Protein AF-A0A943RET1-F1 (afdb_monomer_lite)

Radius of gyration: 11.51 Å; chains: 1; bounding box: 28×23×26 Å

Structure (mmCIF, N/CA/C/O backbone):
data_AF-A0A943RET1-F1
#
_entry.id   AF-A0A943RET1-F1
#
loop_
_atom_site.group_PDB
_atom_site.id
_atom_site.type_symbol
_atom_site.label_atom_id
_atom_site.label_alt_id
_atom_site.label_comp_id
_atom_site.label_asym_id
_atom_site.label_entity_id
_atom_site.label_seq_id
_atom_site.pdbx_PDB_ins_code
_atom_site.Cartn_x
_atom_site.Cartn_y
_atom_site.Cartn_z
_atom_site.occupancy
_atom_site.B_iso_or_equiv
_atom_site.auth_seq_id
_atom_site.auth_comp_id
_atom_site.auth_asym_id
_atom_site.auth_atom_id
_atom_site.pdbx_PDB_model_num
ATOM 1 N N . MET A 1 1 ? -4.695 9.881 -14.183 1.00 54.06 1 MET A N 1
ATOM 2 C CA . MET A 1 1 ? -4.086 8.678 -13.592 1.00 54.06 1 MET A CA 1
ATOM 3 C C . MET A 1 1 ? -2.618 8.675 -13.970 1.00 54.06 1 MET A C 1
ATOM 5 O O . MET A 1 1 ? -2.314 8.566 -15.152 1.00 54.06 1 MET A O 1
ATOM 9 N N . THR A 1 2 ? -1.724 8.894 -13.009 1.00 69.31 2 THR A N 1
ATOM 10 C CA . THR A 1 2 ? -0.289 8.662 -13.205 1.00 69.31 2 THR A CA 1
ATOM 11 C C . THR A 1 2 ? 0.103 7.463 -12.349 1.00 69.31 2 THR A C 1
ATOM 13 O O . THR A 1 2 ? -0.367 7.312 -11.225 1.00 69.31 2 THR A O 1
ATOM 16 N N . PHE A 1 3 ? 0.920 6.562 -12.892 1.00 85.56 3 PHE A N 1
ATOM 17 C CA . PHE A 1 3 ? 1.389 5.366 -12.180 1.00 85.56 3 PHE A CA 1
A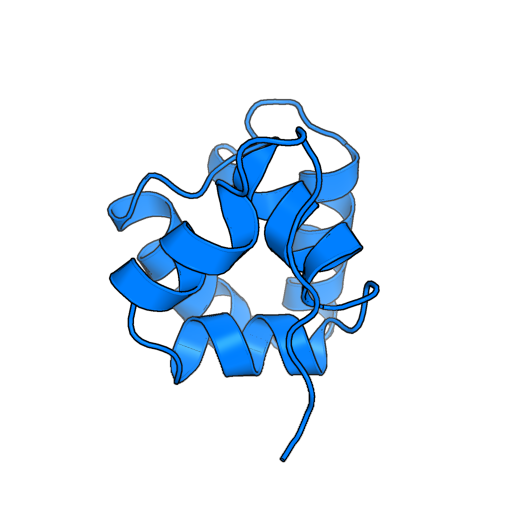TOM 18 C C . PHE A 1 3 ? 2.688 5.644 -11.405 1.00 85.56 3 PHE A C 1
ATOM 20 O O . PHE A 1 3 ? 3.448 4.726 -11.097 1.00 85.56 3 PHE A O 1
ATOM 27 N N . ASP A 1 4 ? 2.947 6.911 -11.070 1.00 91.88 4 ASP A N 1
ATOM 28 C CA . ASP A 1 4 ? 4.190 7.363 -10.435 1.00 91.88 4 ASP A CA 1
ATOM 29 C C . ASP A 1 4 ? 4.386 6.762 -9.039 1.00 91.88 4 ASP A C 1
ATOM 31 O O . ASP A 1 4 ? 5.525 6.545 -8.610 1.00 91.88 4 ASP A O 1
ATOM 35 N N . ILE A 1 5 ? 3.283 6.412 -8.365 1.00 95.62 5 ILE A N 1
ATOM 36 C CA . ILE A 1 5 ? 3.284 5.679 -7.096 1.00 95.62 5 ILE A CA 1
ATOM 37 C C . ILE A 1 5 ? 3.982 4.314 -7.216 1.00 95.62 5 ILE A C 1
ATOM 39 O O . ILE A 1 5 ? 4.514 3.806 -6.231 1.00 95.62 5 ILE A O 1
ATOM 43 N N . CYS A 1 6 ? 4.051 3.729 -8.417 1.00 97.00 6 CYS A N 1
ATOM 44 C CA . CYS A 1 6 ? 4.687 2.433 -8.645 1.00 97.00 6 CYS A CA 1
ATOM 45 C C . CYS A 1 6 ? 6.218 2.522 -8.663 1.00 97.00 6 CYS A C 1
ATOM 47 O O . CYS A 1 6 ? 6.871 1.499 -8.499 1.00 97.00 6 CYS A O 1
ATOM 49 N N . LYS A 1 7 ? 6.810 3.709 -8.887 1.00 96.25 7 LYS A N 1
ATOM 50 C CA . LYS A 1 7 ? 8.274 3.938 -8.921 1.00 96.25 7 LYS A CA 1
ATOM 51 C C . LYS A 1 7 ? 9.069 2.891 -9.727 1.00 96.25 7 LYS A C 1
ATOM 53 O O . LYS A 1 7 ? 10.172 2.516 -9.348 1.00 96.25 7 LYS A O 1
ATOM 58 N N . GLY A 1 8 ? 8.503 2.414 -10.837 1.00 95.88 8 GLY A N 1
ATOM 59 C CA . GLY A 1 8 ? 9.125 1.402 -11.699 1.00 95.88 8 GLY A CA 1
ATOM 60 C C . GLY A 1 8 ? 9.059 -0.041 -11.179 1.00 95.88 8 GLY A C 1
ATOM 61 O O . GLY A 1 8 ? 9.531 -0.937 -11.872 1.00 95.88 8 GLY A O 1
ATOM 62 N N . ASN A 1 9 ? 8.458 -0.298 -10.012 1.00 97.06 9 ASN A N 1
ATOM 63 C CA . ASN A 1 9 ? 8.239 -1.651 -9.509 1.00 97.06 9 ASN A CA 1
ATOM 64 C C . ASN A 1 9 ? 7.051 -2.308 -10.255 1.00 97.06 9 ASN A C 1
ATOM 66 O O . ASN A 1 9 ? 5.915 -1.834 -10.136 1.00 97.06 9 ASN A O 1
ATOM 70 N N . PRO A 1 10 ? 7.270 -3.408 -11.003 1.00 97.06 10 PRO A N 1
ATOM 71 C CA . PRO A 1 10 ? 6.214 -4.056 -11.783 1.00 97.06 10 PRO A CA 1
ATOM 72 C C . PRO A 1 10 ? 5.164 -4.765 -10.915 1.00 97.06 10 PRO A C 1
ATOM 74 O O . PRO A 1 10 ? 4.009 -4.860 -11.316 1.00 97.06 10 PRO A O 1
ATOM 77 N N . GLY A 1 11 ? 5.529 -5.232 -9.718 1.00 97.25 11 GLY A N 1
ATOM 78 C CA . GLY A 1 11 ? 4.583 -5.812 -8.764 1.00 97.25 11 GLY A CA 1
ATOM 79 C C . GLY A 1 11 ? 3.661 -4.759 -8.149 1.00 97.25 11 GLY A C 1
ATOM 80 O O . GLY A 1 11 ? 2.470 -5.005 -7.989 1.00 97.25 11 GLY A O 1
ATOM 81 N N . ALA A 1 12 ? 4.180 -3.561 -7.870 1.00 97.69 12 ALA A N 1
ATOM 82 C CA . ALA A 1 12 ? 3.361 -2.423 -7.462 1.00 97.69 12 ALA A CA 1
ATOM 83 C C . ALA A 1 12 ? 2.401 -2.002 -8.584 1.00 97.69 12 ALA A C 1
ATOM 85 O O . ALA A 1 12 ? 1.236 -1.733 -8.313 1.00 97.69 12 ALA A O 1
ATOM 86 N N . LEU A 1 13 ? 2.860 -2.004 -9.843 1.00 97.75 13 LEU A N 1
ATOM 87 C CA . LEU A 1 13 ? 1.991 -1.733 -10.990 1.00 97.75 13 LEU A CA 1
ATOM 88 C C . LEU A 1 13 ? 0.874 -2.776 -11.117 1.00 97.75 13 LEU A C 1
ATOM 90 O O . LEU A 1 13 ? -0.279 -2.393 -11.288 1.00 97.75 13 LEU A O 1
ATOM 94 N N . ALA A 1 14 ? 1.198 -4.067 -10.984 1.00 97.88 14 ALA A N 1
ATOM 95 C CA . ALA A 1 14 ? 0.205 -5.139 -11.008 1.00 97.88 14 ALA A CA 1
ATOM 96 C C . ALA A 1 14 ? -0.867 -4.938 -9.927 1.00 97.88 14 ALA A C 1
ATOM 98 O O . ALA A 1 14 ? -2.057 -4.975 -10.233 1.00 97.88 14 ALA A O 1
ATOM 99 N N . PHE A 1 15 ? -0.451 -4.626 -8.695 1.00 98.06 15 PHE A N 1
ATOM 100 C CA . PHE A 1 15 ? -1.380 -4.315 -7.610 1.00 98.06 15 PHE A CA 1
ATOM 101 C C . PHE A 1 15 ? -2.282 -3.122 -7.936 1.00 98.06 15 PHE A C 1
ATOM 103 O O . PHE A 1 15 ? -3.497 -3.188 -7.757 1.00 98.06 15 PHE A O 1
ATOM 110 N N . VAL A 1 16 ? -1.692 -2.026 -8.418 1.00 97.50 16 VAL A N 1
ATOM 111 C CA . VAL A 1 16 ? -2.430 -0.805 -8.750 1.00 97.50 16 VAL A CA 1
ATOM 112 C C . VAL A 1 16 ? -3.474 -1.079 -9.832 1.00 97.50 16 VAL A C 1
ATOM 114 O O . VAL A 1 16 ? -4.621 -0.665 -9.679 1.00 97.50 16 VAL A O 1
ATOM 117 N N . MET A 1 17 ? -3.109 -1.807 -10.889 1.00 96.81 17 MET A N 1
ATOM 118 C CA . MET A 1 17 ? -4.040 -2.183 -11.955 1.00 96.81 17 MET A CA 1
ATOM 119 C C . MET A 1 17 ? -5.199 -3.037 -11.425 1.00 96.81 17 MET A C 1
ATOM 121 O O . MET A 1 17 ? -6.35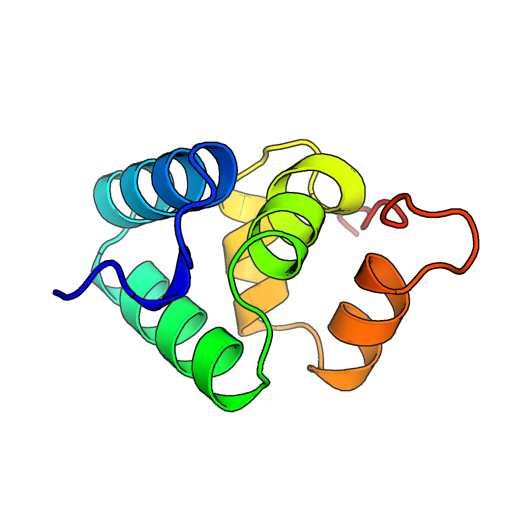3 -2.696 -11.667 1.00 96.81 17 MET A O 1
ATOM 125 N N . GLU A 1 18 ? -4.911 -4.077 -10.638 1.00 97.19 18 GLU A N 1
ATOM 126 C CA . GLU A 1 18 ? -5.939 -4.974 -10.090 1.00 97.19 18 GLU A CA 1
ATOM 127 C C . GLU A 1 18 ? -6.889 -4.248 -9.116 1.00 97.19 18 GLU A C 1
ATOM 129 O O . GLU A 1 18 ? -8.103 -4.463 -9.125 1.00 97.19 18 GLU A O 1
ATOM 134 N N . ALA A 1 19 ? -6.365 -3.327 -8.301 1.00 97.25 19 ALA A N 1
ATOM 135 C CA . ALA A 1 19 ? -7.179 -2.486 -7.426 1.00 97.25 19 ALA A CA 1
ATOM 136 C C . ALA A 1 19 ? -8.115 -1.556 -8.216 1.00 97.25 19 ALA A C 1
ATOM 138 O O . ALA A 1 19 ? -9.292 -1.445 -7.868 1.00 97.25 19 ALA A O 1
ATOM 139 N N . TYR A 1 20 ? -7.620 -0.924 -9.287 1.00 96.31 20 TYR A N 1
ATOM 140 C CA . TYR A 1 20 ? -8.439 -0.059 -10.141 1.00 96.31 20 TYR A CA 1
ATOM 141 C C . TYR A 1 20 ? -9.517 -0.827 -10.909 1.00 96.31 20 TYR A C 1
ATOM 143 O O . TYR A 1 20 ? -10.627 -0.315 -11.051 1.00 96.31 20 TYR A O 1
ATOM 151 N N . GLU A 1 21 ? -9.219 -2.041 -11.379 1.00 96.25 21 GLU A N 1
ATOM 152 C CA . GLU A 1 21 ? -10.205 -2.916 -12.026 1.00 96.25 21 GLU A CA 1
ATOM 153 C C . GLU A 1 21 ? -11.338 -3.312 -11.072 1.00 96.25 21 GLU A C 1
ATOM 155 O O . GLU A 1 21 ? -12.487 -3.451 -11.493 1.00 96.25 21 GLU A O 1
ATOM 160 N N . ARG A 1 22 ? -11.028 -3.468 -9.781 1.00 93.94 22 ARG A N 1
ATOM 161 C CA . ARG A 1 22 ? -11.999 -3.858 -8.756 1.00 93.94 22 ARG A CA 1
ATOM 162 C C . ARG A 1 22 ? -12.899 -2.708 -8.310 1.00 93.94 22 ARG A C 1
ATOM 164 O O . ARG A 1 22 ? -14.114 -2.876 -8.254 1.00 93.94 22 ARG A O 1
ATOM 171 N N . ASP A 1 23 ? -12.307 -1.580 -7.930 1.00 93.62 23 ASP A N 1
ATOM 172 C CA . ASP A 1 23 ? -13.029 -0.375 -7.515 1.00 93.62 23 ASP A CA 1
ATOM 173 C C . ASP A 1 23 ? -12.142 0.855 -7.709 1.00 93.62 23 ASP A C 1
ATOM 175 O O . ASP A 1 23 ? -11.289 1.180 -6.881 1.00 93.62 23 ASP A O 1
ATOM 179 N N . MET A 1 24 ? -12.392 1.572 -8.802 1.00 94.38 24 MET A N 1
ATOM 180 C CA . MET A 1 24 ? -11.610 2.743 -9.174 1.00 94.38 24 MET A CA 1
ATOM 181 C C . MET A 1 24 ? -11.641 3.857 -8.119 1.00 94.38 24 MET A C 1
ATOM 183 O O . MET A 1 24 ? -10.632 4.529 -7.908 1.00 94.38 24 MET A O 1
ATOM 187 N N . PHE A 1 25 ? -12.783 4.079 -7.467 1.00 94.56 25 PHE A N 1
ATOM 188 C CA . PHE A 1 25 ? -12.947 5.203 -6.547 1.00 94.56 25 PHE A CA 1
ATOM 189 C C . PHE A 1 25 ? -12.250 4.929 -5.215 1.00 94.56 25 PHE A C 1
ATOM 191 O O . PHE A 1 25 ? -11.520 5.784 -4.706 1.00 94.56 25 PHE A O 1
ATOM 198 N N . THR A 1 26 ? -12.431 3.720 -4.681 1.00 95.56 26 THR A N 1
ATOM 199 C CA . THR A 1 26 ? -11.737 3.259 -3.474 1.00 95.56 26 THR A CA 1
ATOM 200 C C . THR A 1 26 ? -10.227 3.200 -3.702 1.00 95.56 26 THR A C 1
ATOM 202 O O . THR A 1 26 ? -9.462 3.706 -2.877 1.00 95.56 26 THR A O 1
ATOM 205 N N . ALA A 1 27 ? -9.790 2.649 -4.839 1.00 96.56 27 ALA A N 1
ATOM 206 C CA . ALA A 1 27 ? -8.378 2.545 -5.191 1.00 96.56 27 ALA A CA 1
ATOM 207 C C . ALA A 1 27 ? -7.692 3.918 -5.226 1.00 96.56 27 ALA A C 1
ATOM 209 O O . ALA A 1 27 ? -6.655 4.095 -4.588 1.00 96.56 27 ALA A O 1
ATOM 210 N N . GLU A 1 28 ? -8.295 4.908 -5.892 1.00 95.88 28 GLU A N 1
ATOM 211 C CA . GLU A 1 28 ? -7.734 6.261 -5.981 1.00 95.88 28 GLU A CA 1
ATOM 212 C C . GLU A 1 28 ? -7.546 6.888 -4.588 1.00 95.88 28 GLU A C 1
ATOM 214 O O . GLU A 1 28 ? -6.471 7.403 -4.277 1.00 95.88 28 GLU A O 1
ATOM 219 N N . GLN A 1 29 ? -8.548 6.794 -3.705 1.00 96.12 29 GLN A N 1
ATOM 220 C CA . GLN A 1 29 ? -8.434 7.325 -2.341 1.00 96.12 29 GLN A CA 1
ATOM 221 C C . GLN A 1 29 ? -7.321 6.644 -1.541 1.00 96.12 29 GLN A C 1
ATOM 223 O O . GLN A 1 29 ? -6.524 7.315 -0.874 1.00 96.12 29 GLN A O 1
ATOM 228 N N . CYS A 1 30 ? -7.247 5.314 -1.612 1.00 97.69 30 CYS A N 1
ATOM 229 C CA . CYS A 1 30 ? -6.219 4.547 -0.926 1.00 97.69 30 CYS A CA 1
ATOM 230 C C . CYS A 1 30 ? -4.817 4.892 -1.439 1.00 97.69 30 CYS A C 1
ATOM 232 O O . CYS A 1 30 ? -3.919 5.149 -0.634 1.00 97.69 30 CYS A O 1
ATOM 234 N N . PHE A 1 31 ? -4.617 4.956 -2.756 1.00 97.50 31 PHE A N 1
ATOM 235 C CA . PHE A 1 31 ? -3.307 5.247 -3.334 1.00 97.50 31 PHE A CA 1
ATOM 236 C C . PHE A 1 31 ? -2.865 6.688 -3.083 1.00 97.50 31 PHE A C 1
ATOM 238 O O . PHE A 1 31 ? -1.711 6.894 -2.712 1.00 97.50 31 PHE A O 1
ATOM 245 N N . GLN A 1 32 ? -3.768 7.671 -3.133 1.00 96.19 32 GLN A N 1
ATOM 246 C CA . GLN A 1 32 ? -3.448 9.040 -2.714 1.00 96.19 32 GLN A CA 1
ATOM 247 C C . GLN A 1 32 ? -3.012 9.104 -1.245 1.00 96.19 32 GLN A C 1
ATOM 249 O O . GLN A 1 32 ? -2.069 9.820 -0.895 1.00 96.19 32 GLN A O 1
ATOM 254 N N . ARG A 1 33 ? -3.674 8.346 -0.361 1.00 96.75 33 ARG A N 1
ATOM 255 C CA . ARG A 1 33 ? -3.281 8.251 1.051 1.00 96.75 33 ARG A CA 1
ATOM 256 C C . ARG A 1 33 ? -1.887 7.633 1.203 1.00 96.75 33 ARG A C 1
ATOM 258 O O . ARG A 1 33 ? -1.083 8.156 1.976 1.00 96.75 33 ARG A O 1
ATOM 265 N N . MET A 1 34 ? -1.597 6.544 0.490 1.00 97.81 34 MET A N 1
ATOM 266 C CA . MET A 1 34 ? -0.296 5.866 0.549 1.00 97.81 34 MET A CA 1
ATOM 267 C C . MET A 1 34 ? 0.830 6.732 -0.016 1.00 97.81 34 MET A C 1
ATOM 269 O O . MET A 1 34 ? 1.893 6.831 0.596 1.00 97.81 34 MET A O 1
ATOM 273 N N . GLU A 1 35 ? 0.584 7.434 -1.120 1.00 96.38 35 GLU A N 1
ATOM 274 C CA . GLU A 1 35 ? 1.551 8.351 -1.717 1.00 96.38 35 GLU A CA 1
ATOM 275 C C . GLU A 1 35 ? 1.906 9.498 -0.761 1.00 96.38 35 GLU A C 1
ATOM 277 O O . GLU A 1 35 ? 3.088 9.751 -0.520 1.00 96.38 35 GLU A O 1
ATOM 282 N N . ARG A 1 36 ? 0.907 10.121 -0.116 1.00 95.56 36 ARG A N 1
ATOM 283 C CA . ARG A 1 36 ? 1.128 11.149 0.923 1.00 95.56 36 ARG A CA 1
ATOM 284 C C . ARG A 1 36 ? 1.919 10.625 2.123 1.00 95.56 36 ARG A C 1
ATOM 286 O O . ARG A 1 36 ? 2.611 11.396 2.781 1.00 95.56 36 ARG A O 1
ATOM 293 N N . ALA A 1 37 ? 1.817 9.329 2.408 1.00 95.69 37 ALA A N 1
ATOM 294 C CA . ALA A 1 37 ? 2.580 8.654 3.453 1.00 95.69 37 ALA A CA 1
ATOM 295 C C . ALA A 1 37 ? 3.987 8.208 3.005 1.00 95.69 37 ALA A C 1
ATOM 297 O O . ALA A 1 37 ? 4.738 7.663 3.813 1.00 95.69 37 ALA A O 1
ATOM 298 N N . GLY A 1 38 ? 4.351 8.392 1.731 1.00 95.81 38 GLY A N 1
ATOM 299 C CA . GLY A 1 38 ? 5.610 7.899 1.170 1.00 95.81 38 GLY A CA 1
ATOM 300 C C . GLY A 1 38 ? 5.667 6.374 0.999 1.00 95.81 38 GLY A C 1
ATOM 301 O O . GLY A 1 38 ? 6.755 5.810 0.850 1.00 95.81 38 GLY A O 1
ATOM 302 N N . ILE A 1 39 ? 4.519 5.690 1.021 1.00 96.81 39 ILE A N 1
ATOM 303 C CA . ILE A 1 39 ? 4.393 4.250 0.768 1.00 96.81 39 ILE A CA 1
ATOM 304 C C . ILE A 1 39 ? 4.205 4.071 -0.743 1.00 96.81 39 ILE A C 1
ATOM 306 O O . ILE A 1 39 ? 3.097 4.118 -1.267 1.00 96.81 39 ILE A O 1
ATOM 310 N N . THR A 1 40 ? 5.322 3.930 -1.454 1.00 97.00 40 THR A N 1
ATOM 311 C CA . THR A 1 40 ? 5.387 3.855 -2.925 1.00 97.00 40 THR A CA 1
ATOM 312 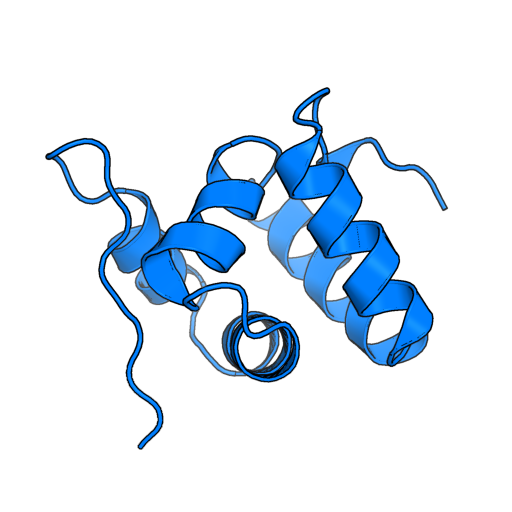C C . THR A 1 40 ? 6.345 2.741 -3.358 1.00 97.00 40 THR A C 1
ATOM 314 O O . THR A 1 40 ? 7.122 2.243 -2.538 1.00 97.00 40 THR A O 1
ATOM 317 N N . GLY A 1 41 ? 6.289 2.329 -4.626 1.00 96.38 41 GLY A N 1
ATOM 318 C CA . GLY A 1 41 ? 7.199 1.343 -5.216 1.00 96.38 41 GLY A CA 1
ATOM 319 C C . GLY A 1 41 ? 7.290 0.049 -4.419 1.00 96.38 41 GLY A C 1
ATOM 320 O O . GLY A 1 41 ? 6.275 -0.591 -4.151 1.00 96.38 41 GLY A O 1
ATOM 321 N N . ASP A 1 42 ? 8.501 -0.312 -4.001 1.00 95.56 42 ASP A N 1
ATOM 322 C CA . ASP A 1 42 ? 8.773 -1.545 -3.256 1.00 95.56 42 ASP A CA 1
ATOM 323 C C . ASP A 1 42 ? 7.973 -1.651 -1.957 1.00 95.56 42 ASP A C 1
ATOM 325 O O . ASP A 1 42 ? 7.521 -2.736 -1.610 1.00 95.56 42 ASP A O 1
ATOM 329 N N . LYS A 1 43 ? 7.732 -0.535 -1.259 1.00 96.00 43 LYS A N 1
ATOM 330 C CA . LYS A 1 43 ? 6.921 -0.531 -0.029 1.00 96.00 43 LYS A CA 1
ATOM 331 C C . LYS A 1 43 ? 5.456 -0.826 -0.314 1.00 96.00 43 LYS A C 1
ATOM 333 O O . LYS A 1 43 ? 4.808 -1.529 0.456 1.00 96.00 43 LYS A O 1
ATOM 338 N N . LEU A 1 44 ? 4.943 -0.288 -1.420 1.00 97.19 44 LEU A N 1
ATOM 339 C CA . LEU A 1 44 ? 3.578 -0.549 -1.864 1.00 97.19 44 LEU A CA 1
ATOM 340 C C . LEU A 1 44 ? 3.430 -2.008 -2.311 1.00 97.19 44 LEU A C 1
ATOM 342 O O . LEU A 1 44 ? 2.472 -2.677 -1.929 1.00 97.19 44 LEU A O 1
ATOM 346 N N . TYR A 1 45 ? 4.414 -2.520 -3.055 1.00 97.00 45 TYR A N 1
ATOM 347 C CA . TYR A 1 45 ? 4.475 -3.931 -3.419 1.00 97.00 45 TYR A CA 1
ATOM 348 C C . TYR A 1 45 ? 4.559 -4.832 -2.183 1.00 97.00 45 TYR A C 1
ATOM 350 O O . TYR A 1 45 ? 3.824 -5.807 -2.104 1.00 97.00 45 TYR A O 1
ATOM 358 N N . MET A 1 46 ? 5.395 -4.498 -1.199 1.00 96.19 46 MET A N 1
ATOM 359 C CA . MET A 1 46 ? 5.555 -5.281 0.027 1.00 96.19 46 MET A CA 1
ATOM 360 C C . MET A 1 46 ? 4.275 -5.313 0.865 1.00 96.19 46 MET A C 1
ATOM 362 O O . MET A 1 46 ? 3.904 -6.377 1.353 1.00 96.19 46 MET A O 1
ATOM 366 N N . LEU A 1 47 ? 3.565 -4.184 0.979 1.00 97.38 47 LEU A N 1
ATOM 367 C CA . LEU A 1 47 ? 2.254 -4.136 1.626 1.00 97.38 47 LEU A CA 1
ATOM 368 C C . LEU A 1 47 ? 1.294 -5.151 0.995 1.00 97.38 47 LEU A C 1
ATOM 370 O O . LEU A 1 47 ? 0.716 -5.980 1.690 1.00 97.38 47 LEU A O 1
ATOM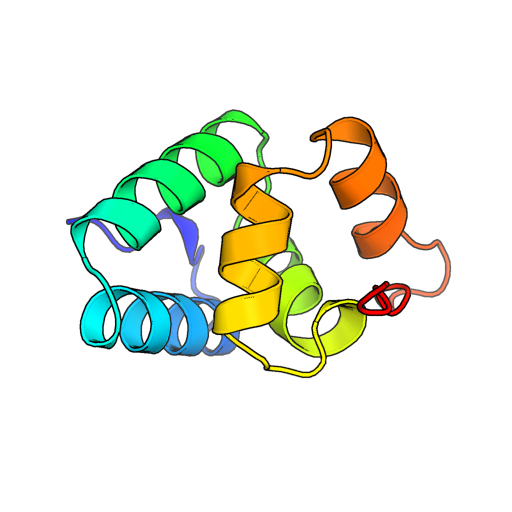 374 N N . TRP A 1 48 ? 1.148 -5.119 -0.327 1.00 97.62 48 TRP A N 1
ATOM 375 C CA . TRP A 1 48 ? 0.240 -6.029 -1.018 1.00 97.62 48 TRP A CA 1
ATOM 376 C C . TRP A 1 48 ? 0.723 -7.485 -0.989 1.00 97.62 48 TRP A C 1
ATOM 378 O O . TRP A 1 48 ? -0.052 -8.385 -0.673 1.00 97.62 48 TRP A O 1
ATOM 388 N N . ASN A 1 49 ? 1.997 -7.730 -1.293 1.00 96.81 49 ASN A N 1
ATOM 389 C CA . ASN A 1 49 ? 2.556 -9.067 -1.469 1.00 96.81 49 ASN A CA 1
ATOM 390 C C . ASN A 1 49 ? 2.789 -9.789 -0.140 1.00 96.81 49 ASN A C 1
ATOM 392 O O . ASN A 1 49 ? 2.263 -10.881 0.058 1.00 96.81 49 ASN A O 1
ATOM 396 N N . ASP A 1 50 ? 3.569 -9.189 0.758 1.00 95.50 50 ASP A N 1
ATOM 397 C CA . ASP A 1 50 ? 4.016 -9.842 1.990 1.00 95.50 50 ASP A CA 1
ATOM 398 C C . ASP A 1 50 ? 2.982 -9.668 3.101 1.00 95.50 50 ASP A C 1
ATOM 400 O O . ASP A 1 50 ? 2.621 -10.635 3.773 1.00 95.50 50 ASP A O 1
ATOM 404 N N . CYS A 1 51 ? 2.483 -8.441 3.289 1.00 96.50 51 CYS A N 1
ATOM 405 C CA . CYS A 1 51 ? 1.581 -8.153 4.400 1.00 96.50 51 CYS A CA 1
ATOM 406 C C . CYS A 1 51 ? 0.158 -8.651 4.114 1.00 96.50 51 CYS A C 1
ATOM 408 O O . CYS A 1 51 ? -0.476 -9.223 4.996 1.00 96.50 51 CYS A O 1
ATOM 410 N N . CYS A 1 52 ? -0.345 -8.472 2.891 1.00 97.00 52 CYS A N 1
ATOM 411 C CA . CYS A 1 52 ? -1.720 -8.832 2.528 1.00 97.00 52 CYS A CA 1
ATOM 412 C C . CYS A 1 52 ? -1.836 -10.134 1.718 1.00 97.00 52 CYS A C 1
ATOM 414 O O . CYS A 1 52 ? -2.940 -10.496 1.317 1.00 97.00 52 CYS A O 1
ATOM 416 N N . GLY A 1 53 ? -0.736 -10.848 1.450 1.00 96.19 53 GLY A N 1
ATOM 417 C CA . GLY A 1 53 ? -0.777 -12.132 0.739 1.00 96.19 53 GLY A CA 1
ATOM 418 C C . GLY A 1 53 ? -1.349 -12.038 -0.680 1.00 96.19 53 GLY A C 1
ATOM 419 O O . GLY A 1 53 ? -1.997 -12.973 -1.145 1.00 96.19 53 GLY A O 1
ATOM 420 N N . ARG A 1 54 ? -1.144 -10.897 -1.347 1.00 96.50 54 ARG A N 1
ATOM 421 C CA . ARG A 1 54 ? -1.738 -10.511 -2.638 1.00 96.50 54 ARG A CA 1
ATOM 422 C C . ARG A 1 54 ? -3.267 -10.383 -2.653 1.00 96.50 54 ARG A C 1
ATOM 424 O O . ARG A 1 54 ? -3.845 -10.207 -3.721 1.00 96.50 54 ARG A O 1
ATOM 431 N N . ASP A 1 55 ? -3.940 -10.400 -1.504 1.00 97.12 55 ASP A N 1
ATOM 432 C CA . ASP A 1 55 ? -5.374 -10.105 -1.433 1.00 97.12 55 ASP A CA 1
ATOM 433 C C . ASP A 1 55 ? -5.601 -8.593 -1.586 1.00 97.12 55 ASP A C 1
ATOM 435 O O . ASP A 1 55 ? -5.383 -7.806 -0.661 1.00 97.12 55 ASP A O 1
ATOM 439 N N . VAL A 1 56 ? -6.061 -8.179 -2.770 1.00 97.06 56 VAL A N 1
ATOM 440 C CA . VAL A 1 56 ? -6.382 -6.775 -3.076 1.00 97.06 56 VAL A CA 1
ATOM 441 C C . VAL A 1 56 ? -7.454 -6.213 -2.146 1.00 97.06 56 VAL A C 1
ATOM 443 O O . VAL A 1 56 ? -7.378 -5.049 -1.765 1.00 97.06 56 VAL A O 1
ATOM 446 N N . GLY A 1 57 ? -8.438 -7.021 -1.746 1.00 96.44 57 GLY A N 1
ATOM 447 C CA . GLY A 1 57 ? -9.497 -6.573 -0.844 1.00 96.44 57 GLY A CA 1
ATOM 448 C C . GLY A 1 57 ? -8.942 -6.245 0.537 1.00 96.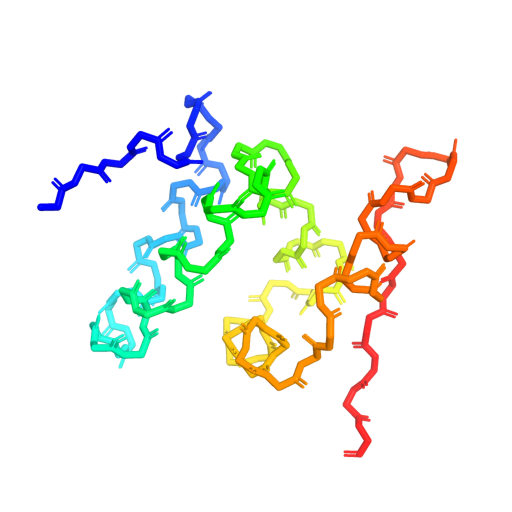44 57 GLY A C 1
ATOM 449 O O . GLY A 1 57 ? -9.196 -5.161 1.056 1.00 96.44 57 GLY A O 1
ATOM 450 N N . LEU A 1 58 ? -8.114 -7.140 1.081 1.00 97.06 58 LEU A N 1
ATOM 451 C CA . LEU A 1 58 ? -7.418 -6.908 2.347 1.00 97.06 58 LEU A CA 1
ATOM 452 C C . LEU A 1 58 ? -6.470 -5.707 2.266 1.00 97.06 58 LEU A C 1
ATOM 454 O O . LEU A 1 58 ? -6.391 -4.922 3.210 1.00 97.06 58 LEU A O 1
ATOM 458 N N . ALA A 1 59 ? -5.759 -5.540 1.150 1.00 97.56 59 ALA A N 1
ATOM 459 C CA . ALA A 1 59 ? -4.859 -4.410 0.961 1.00 97.56 59 ALA A CA 1
ATOM 460 C C . ALA A 1 59 ? -5.622 -3.076 0.927 1.00 97.56 59 ALA A C 1
ATOM 462 O O . ALA A 1 59 ? -5.235 -2.141 1.625 1.00 97.56 59 ALA A O 1
ATOM 463 N N . LEU A 1 60 ? -6.730 -2.989 0.180 1.00 97.56 60 LEU A N 1
ATOM 464 C CA . LEU A 1 60 ? -7.594 -1.802 0.147 1.00 97.56 60 LEU A CA 1
ATOM 465 C C . LEU A 1 60 ? -8.191 -1.498 1.531 1.00 97.56 60 LEU A C 1
ATOM 467 O O . LEU A 1 60 ? -8.108 -0.362 1.995 1.00 97.56 60 LEU A O 1
ATOM 471 N N . GLU A 1 61 ? -8.717 -2.509 2.227 1.00 97.00 61 GLU A N 1
ATOM 472 C CA . GLU A 1 61 ? -9.244 -2.367 3.591 1.00 97.00 61 GLU A CA 1
ATOM 473 C C . GLU A 1 61 ? -8.165 -1.873 4.565 1.00 97.00 61 GLU A C 1
ATOM 475 O O . GLU A 1 61 ? -8.381 -0.921 5.315 1.00 97.00 61 GLU A O 1
ATOM 480 N N . THR A 1 62 ? -6.961 -2.443 4.499 1.00 97.50 62 THR A N 1
ATOM 481 C CA . THR A 1 62 ? -5.805 -2.012 5.297 1.00 97.50 62 THR A CA 1
ATOM 482 C C . THR A 1 62 ? -5.456 -0.553 5.007 1.00 97.50 62 THR A C 1
ATOM 484 O O . THR A 1 62 ? -5.343 0.263 5.924 1.00 97.50 62 THR A O 1
ATOM 487 N N . MET A 1 63 ? -5.335 -0.189 3.729 1.00 97.56 63 MET A N 1
ATOM 488 C CA . MET A 1 63 ? -5.048 1.179 3.294 1.00 97.56 63 MET A CA 1
ATOM 489 C C . MET A 1 63 ? -6.167 2.167 3.618 1.00 97.56 63 MET A C 1
ATOM 491 O O . MET A 1 63 ? -5.924 3.370 3.567 1.00 97.56 63 MET A O 1
ATOM 495 N N . MET A 1 64 ? -7.376 1.719 3.943 1.00 96.94 64 MET A N 1
ATOM 496 C CA . MET A 1 64 ? -8.479 2.592 4.337 1.00 96.94 64 MET A CA 1
ATOM 497 C C . MET A 1 64 ? -8.573 2.731 5.858 1.00 96.94 64 MET A C 1
ATOM 499 O O . MET A 1 64 ? -8.655 3.845 6.371 1.00 96.94 64 MET A O 1
ATOM 503 N N . CYS A 1 65 ? -8.490 1.614 6.578 1.00 96.06 65 CYS A N 1
ATOM 504 C CA . CYS A 1 65 ? -8.875 1.526 7.984 1.00 96.06 65 CYS A CA 1
ATOM 505 C C . CYS A 1 65 ? -7.684 1.504 8.951 1.00 96.06 65 CYS A C 1
ATOM 507 O O . CYS A 1 65 ? -7.790 2.007 10.069 1.00 96.06 65 CYS A O 1
ATOM 509 N N . MET A 1 66 ? -6.537 0.943 8.553 1.00 97.25 66 MET A N 1
ATOM 510 C CA . MET A 1 66 ? -5.383 0.820 9.447 1.00 97.25 66 MET A CA 1
ATOM 511 C C . MET A 1 66 ? -4.633 2.158 9.552 1.00 97.25 66 MET A C 1
ATOM 513 O O . MET A 1 66 ? -4.360 2.776 8.517 1.00 97.25 66 MET A O 1
ATOM 517 N N . PRO A 1 67 ? -4.246 2.628 10.756 1.00 96.94 67 PRO A N 1
ATOM 518 C CA . PRO A 1 67 ? -3.416 3.820 10.911 1.00 96.94 67 PRO A CA 1
ATOM 519 C C . PRO A 1 67 ? -2.095 3.697 10.147 1.00 96.94 67 PRO A C 1
ATOM 521 O O . PRO A 1 67 ? -1.427 2.669 10.204 1.00 96.94 67 PRO A O 1
ATOM 524 N N . THR A 1 68 ? -1.680 4.766 9.461 1.00 96.62 68 THR A N 1
ATOM 525 C CA . THR A 1 68 ? -0.464 4.752 8.626 1.00 96.62 68 THR A CA 1
ATOM 526 C C . THR A 1 68 ? 0.788 4.295 9.389 1.00 96.62 68 THR A C 1
ATOM 528 O O . THR A 1 68 ? 1.536 3.498 8.828 1.00 96.62 68 THR A O 1
ATOM 531 N N . PRO A 1 69 ? 1.030 4.714 10.651 1.00 95.25 69 PRO A N 1
ATOM 532 C CA . PRO A 1 69 ? 2.181 4.222 11.409 1.00 95.25 69 PRO A CA 1
ATOM 533 C C . PRO A 1 69 ? 2.181 2.703 11.619 1.00 95.25 69 PRO A C 1
ATOM 535 O O . PRO A 1 69 ? 3.247 2.097 11.603 1.00 95.25 69 PRO A O 1
ATOM 538 N N . GLU A 1 70 ? 1.007 2.081 11.762 1.00 95.56 70 GLU A N 1
ATOM 539 C CA . GLU A 1 70 ? 0.916 0.626 11.912 1.00 95.56 70 GLU A CA 1
ATOM 540 C C . GLU A 1 70 ? 1.203 -0.078 10.583 1.00 95.56 70 GLU A C 1
ATOM 542 O O . GLU A 1 70 ? 2.008 -1.004 10.550 1.00 95.56 70 GLU A O 1
ATOM 547 N N . ILE A 1 71 ? 0.678 0.436 9.462 1.00 96.38 71 ILE A N 1
ATOM 548 C CA . ILE A 1 71 ? 1.036 -0.054 8.117 1.00 96.38 71 ILE A CA 1
ATOM 549 C C . ILE A 1 71 ? 2.560 -0.009 7.924 1.00 96.38 71 ILE A C 1
ATOM 551 O O . ILE A 1 71 ? 3.163 -0.981 7.469 1.00 96.38 71 ILE A O 1
ATOM 555 N N . VAL A 1 72 ? 3.198 1.102 8.316 1.00 94.38 72 VAL A N 1
ATOM 556 C CA . VAL A 1 72 ? 4.658 1.276 8.246 1.00 94.38 72 VAL A CA 1
ATOM 557 C C . VAL A 1 72 ? 5.395 0.219 9.074 1.00 94.38 72 VAL A C 1
ATOM 559 O O . VAL A 1 72 ? 6.428 -0.292 8.641 1.00 94.38 72 VAL A O 1
ATOM 562 N N . ARG A 1 73 ? 4.857 -0.140 10.242 1.00 93.31 73 ARG A N 1
ATOM 563 C CA . ARG A 1 73 ? 5.421 -1.170 11.120 1.00 93.31 73 ARG A CA 1
ATOM 564 C C . ARG A 1 73 ? 5.391 -2.560 10.477 1.00 93.31 73 ARG A C 1
ATOM 566 O O . ARG A 1 73 ? 6.335 -3.322 10.657 1.00 93.31 73 ARG A O 1
ATOM 573 N N . HIS A 1 74 ? 4.352 -2.862 9.697 1.00 94.50 74 HIS A N 1
ATOM 574 C CA . HIS A 1 74 ? 4.252 -4.112 8.944 1.00 94.50 74 HIS A CA 1
ATOM 575 C C . HIS A 1 74 ? 5.228 -4.175 7.759 1.00 94.50 74 HIS A C 1
ATOM 577 O O . HIS A 1 74 ? 5.864 -5.206 7.560 1.00 94.50 74 HIS A O 1
ATOM 583 N N . ILE A 1 75 ? 5.383 -3.091 6.990 1.00 94.06 75 ILE A N 1
ATOM 584 C CA . ILE A 1 75 ? 6.249 -3.066 5.791 1.00 94.06 75 ILE A CA 1
ATOM 585 C C . ILE A 1 75 ? 7.745 -2.888 6.100 1.00 94.06 75 ILE A C 1
ATOM 587 O O . ILE A 1 75 ? 8.578 -3.346 5.335 1.00 94.06 75 ILE A O 1
ATOM 591 N N . ASN A 1 76 ? 8.129 -2.221 7.192 1.00 86.12 76 ASN A N 1
ATOM 592 C CA . ASN A 1 76 ? 9.543 -1.970 7.519 1.00 86.12 76 ASN A CA 1
ATOM 593 C C . ASN A 1 76 ? 10.104 -2.991 8.516 1.00 86.12 76 ASN A C 1
ATOM 595 O O . ASN A 1 76 ? 10.961 -2.658 9.336 1.00 86.12 76 ASN A O 1
ATOM 599 N N . TYR A 1 77 ? 9.614 -4.226 8.496 1.00 76.25 77 TYR A N 1
ATOM 600 C CA . TYR A 1 77 ? 10.150 -5.237 9.392 1.00 76.25 77 TYR A CA 1
ATOM 601 C C . TYR A 1 77 ? 11.613 -5.533 9.031 1.00 76.25 77 TYR A C 1
ATOM 603 O O . TYR A 1 77 ? 11.953 -5.816 7.881 1.00 76.25 77 TYR A O 1
ATOM 611 N N . GLU A 1 78 ? 12.490 -5.419 10.035 1.00 67.31 78 GLU A N 1
ATOM 612 C CA . GLU A 1 78 ? 13.950 -5.279 9.891 1.00 67.31 78 GLU A CA 1
ATOM 613 C C . GLU A 1 78 ? 14.646 -6.445 9.162 1.00 67.31 78 GLU A C 1
ATOM 615 O O . GLU A 1 78 ? 15.814 -6.344 8.799 1.00 67.31 78 GLU A O 1
ATO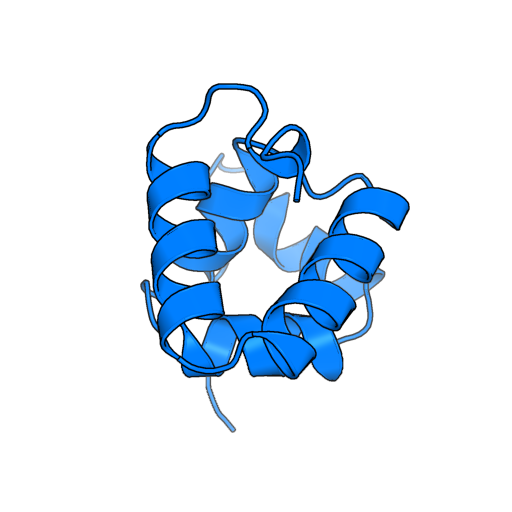M 620 N N . GLN A 1 79 ? 13.936 -7.544 8.896 1.00 66.62 79 GLN A N 1
ATOM 621 C CA . GLN A 1 79 ? 14.442 -8.711 8.169 1.00 66.62 79 GLN A CA 1
ATOM 622 C C . GLN A 1 79 ? 14.226 -8.647 6.643 1.00 66.62 79 GLN A C 1
ATOM 624 O O . GLN A 1 79 ? 14.500 -9.623 5.946 1.00 66.62 79 GLN A O 1
ATOM 629 N N . GLY A 1 80 ? 13.728 -7.525 6.109 1.00 75.62 80 GLY A N 1
ATOM 630 C CA . GLY A 1 80 ? 13.554 -7.325 4.663 1.00 75.62 80 GLY A CA 1
ATOM 631 C C . GLY A 1 80 ? 12.331 -8.027 4.061 1.00 75.62 80 GLY A C 1
ATOM 632 O O . GLY A 1 80 ? 12.287 -8.238 2.851 1.00 75.62 80 GLY A O 1
ATOM 633 N N . ARG A 1 81 ? 11.352 -8.400 4.893 1.00 84.06 81 ARG A N 1
ATOM 634 C CA . ARG A 1 81 ? 10.051 -8.967 4.497 1.00 84.06 81 ARG A CA 1
ATOM 635 C C . ARG A 1 81 ? 8.940 -8.287 5.271 1.00 84.06 81 ARG A C 1
ATOM 637 O O . ARG A 1 81 ? 9.151 -7.986 6.438 1.00 84.06 81 ARG A O 1
ATOM 644 N N . GLY A 1 82 ? 7.770 -8.119 4.671 1.00 89.00 82 GLY A N 1
ATOM 645 C CA . GLY A 1 82 ? 6.596 -7.605 5.375 1.00 89.00 82 GLY A CA 1
ATOM 646 C C . GLY A 1 82 ? 6.053 -8.585 6.424 1.00 89.00 82 GLY A C 1
ATOM 647 O O . GLY A 1 82 ? 6.142 -9.804 6.263 1.00 89.00 82 GLY A O 1
ATOM 648 N N . LEU A 1 83 ? 5.475 -8.058 7.506 1.00 93.88 83 LEU A N 1
ATOM 649 C CA . LEU A 1 83 ? 4.734 -8.845 8.495 1.00 93.88 83 LEU A CA 1
ATOM 650 C C . LEU A 1 83 ? 3.290 -9.067 8.017 1.00 93.88 83 LEU A C 1
ATOM 652 O O . LEU A 1 83 ? 2.597 -8.075 7.768 1.00 93.88 83 LEU A O 1
ATOM 656 N N . PRO A 1 84 ? 2.794 -10.317 7.956 1.00 94.75 84 PRO A N 1
ATOM 657 C CA . PRO A 1 84 ? 1.413 -10.595 7.578 1.00 94.75 84 PRO A CA 1
ATOM 658 C C . PRO A 1 84 ? 0.390 -9.842 8.438 1.00 94.75 84 PRO A C 1
ATOM 660 O O . PRO A 1 84 ? 0.516 -9.769 9.661 1.00 94.75 84 PRO A O 1
ATOM 663 N N . ILE A 1 85 ? -0.638 -9.308 7.785 1.00 94.38 85 ILE A N 1
ATOM 664 C CA . ILE A 1 85 ? -1.816 -8.700 8.400 1.00 94.38 85 ILE A CA 1
ATOM 665 C C . ILE A 1 85 ? -2.925 -9.749 8.354 1.00 94.38 85 ILE A C 1
ATOM 667 O O . ILE A 1 85 ? -3.348 -10.179 7.282 1.00 94.38 85 ILE A O 1
ATOM 671 N N . THR A 1 86 ? -3.387 -10.198 9.517 1.00 82.50 86 THR A N 1
ATOM 672 C CA . THR A 1 86 ? -4.493 -11.155 9.612 1.00 82.50 86 THR A CA 1
ATOM 673 C C . THR A 1 86 ? -5.831 -10.427 9.549 1.00 82.50 86 THR A C 1
ATOM 675 O O . THR A 1 86 ? -6.001 -9.395 10.198 1.00 82.50 86 THR A O 1
ATOM 678 N N . LYS A 1 87 ? -6.798 -10.984 8.811 1.00 65.12 87 LYS A N 1
ATOM 679 C CA . LYS A 1 87 ? -8.206 -10.586 8.946 1.00 65.12 87 LYS A CA 1
ATOM 680 C C . LYS A 1 87 ? -8.679 -10.968 10.350 1.00 65.12 87 LYS A C 1
ATOM 682 O O . LYS A 1 87 ? -8.455 -12.108 10.760 1.00 65.12 87 LYS A O 1
ATOM 687 N N . ASN A 1 88 ? -9.269 -10.016 11.068 1.00 53.47 88 ASN A N 1
ATOM 688 C CA . ASN A 1 88 ? -10.023 -10.308 12.289 1.00 53.47 88 ASN A CA 1
ATOM 689 C C . ASN A 1 88 ? -11.389 -10.900 11.940 1.00 53.47 88 ASN A C 1
ATOM 691 O O . ASN A 1 88 ? -11.937 -10.510 10.884 1.00 53.47 88 ASN A O 1
#

Secondary structure (DSSP, 8-state):
---GGGTT-HHHHHHHHHHHHH-HHHHHHHHHHHHHTT--THHHHHIIIIISTT-HHHHHHHHHHS-HHHHHHHHT-TTTSPPPPPP-

Sequence (88 aa):
MTFDICKGNPGALAFVMEAYERDMFTAEQCFQRMERAGITGDKLYMLWNDCCGRDVGLALETMMCMPTPEIVRHINYEQGRGLPITKN

Foldseek 3Di:
DDLVLQVPAVLLVVLLVVLCVVPVVLSVVLSVLCVVLVCGHPNSSLLCCQAVVVPSVSSSCCSVPPPSVVSVVQSPDPVNHGHHDDDD

pLDDT: mean 92.91, std 9.29, range [53.47, 98.06]